Protein AF-A0A965G534-F1 (afdb_monomer_lite)

Structure (mmCIF, N/CA/C/O backbone):
data_AF-A0A965G534-F1
#
_entry.id   AF-A0A965G534-F1
#
loop_
_atom_site.group_PDB
_atom_site.id
_atom_site.type_symbol
_atom_site.label_atom_id
_atom_site.label_alt_id
_atom_site.label_comp_id
_atom_site.label_asym_id
_atom_site.label_entity_id
_atom_site.label_seq_id
_atom_site.pdbx_PDB_ins_code
_atom_site.Cartn_x
_atom_site.Cartn_y
_atom_site.Cartn_z
_atom_site.occupancy
_atom_site.B_iso_or_equiv
_atom_site.auth_seq_id
_atom_site.auth_comp_id
_atom_site.auth_asym_id
_atom_site.auth_atom_id
_atom_site.pdbx_PDB_model_num
ATOM 1 N N . LYS A 1 1 ? 4.770 2.194 -17.217 1.00 50.09 1 LYS A N 1
ATOM 2 C CA . LYS A 1 1 ? 3.725 2.930 -16.446 1.00 50.09 1 LYS A CA 1
ATOM 3 C C . LYS A 1 1 ? 2.517 2.076 -16.005 1.00 50.09 1 LYS A C 1
ATOM 5 O O . LYS A 1 1 ? 1.997 2.361 -14.938 1.00 50.09 1 LYS A O 1
ATOM 10 N N . ASN A 1 2 ? 2.090 1.021 -16.719 1.00 65.69 2 ASN A N 1
ATOM 11 C CA . ASN A 1 2 ? 0.883 0.248 -16.339 1.00 65.69 2 ASN A CA 1
ATOM 12 C C . ASN A 1 2 ? 1.072 -0.785 -15.209 1.00 65.69 2 ASN A C 1
ATOM 14 O O . ASN A 1 2 ? 0.167 -0.960 -14.398 1.00 65.69 2 ASN A O 1
ATOM 18 N N . LYS A 1 3 ? 2.241 -1.429 -15.108 1.00 73.81 3 LYS A N 1
ATOM 19 C CA . LYS A 1 3 ? 2.500 -2.485 -14.109 1.00 73.81 3 LYS A CA 1
ATOM 20 C C . LYS A 1 3 ? 2.466 -1.972 -12.664 1.00 73.81 3 LYS A C 1
ATOM 22 O O . LYS A 1 3 ? 1.782 -2.538 -11.820 1.00 73.81 3 LYS A O 1
ATOM 27 N N . LEU A 1 4 ? 3.109 -0.831 -12.400 1.00 72.12 4 LEU A N 1
ATOM 28 C CA . LEU A 1 4 ? 3.120 -0.217 -11.067 1.00 72.12 4 LEU A CA 1
ATOM 29 C C . LEU A 1 4 ? 1.697 0.148 -10.611 1.00 72.12 4 LEU A C 1
ATOM 31 O O . LEU A 1 4 ? 1.303 -0.130 -9.486 1.00 72.12 4 LEU A O 1
ATOM 35 N N . ASN A 1 5 ? 0.880 0.699 -11.510 1.00 76.31 5 ASN A N 1
ATOM 36 C CA . ASN A 1 5 ? -0.516 1.011 -11.205 1.00 76.31 5 ASN A CA 1
ATOM 37 C C . ASN A 1 5 ? -1.340 -0.247 -10.903 1.00 76.31 5 ASN A C 1
ATOM 39 O O . ASN A 1 5 ? -2.205 -0.201 -10.030 1.00 76.31 5 ASN A O 1
ATOM 43 N N . ALA A 1 6 ? -1.068 -1.364 -11.586 1.00 80.19 6 ALA A N 1
ATOM 44 C CA . ALA A 1 6 ? -1.715 -2.643 -11.310 1.00 80.19 6 ALA A CA 1
ATOM 45 C C . ALA A 1 6 ? -1.345 -3.180 -9.917 1.00 80.19 6 ALA A C 1
ATOM 47 O O . ALA A 1 6 ? -2.249 -3.519 -9.153 1.00 80.19 6 ALA A O 1
ATOM 48 N N . ALA A 1 7 ? -0.058 -3.152 -9.546 1.00 81.81 7 ALA A N 1
ATOM 49 C CA . ALA A 1 7 ? 0.404 -3.545 -8.211 1.00 81.81 7 ALA A CA 1
ATOM 50 C C . ALA A 1 7 ? -0.269 -2.710 -7.108 1.00 81.81 7 ALA A C 1
ATOM 52 O O . ALA A 1 7 ? -0.884 -3.249 -6.190 1.00 81.81 7 ALA A O 1
ATOM 53 N N . PHE A 1 8 ? -0.263 -1.379 -7.250 1.00 80.25 8 PHE A N 1
ATOM 54 C CA . PHE A 1 8 ? -0.912 -0.473 -6.294 1.00 80.25 8 PHE A CA 1
ATOM 55 C C . PHE A 1 8 ? -2.427 -0.687 -6.220 1.00 80.25 8 PHE A C 1
ATOM 57 O O . PHE A 1 8 ? -3.027 -0.550 -5.155 1.00 80.25 8 PHE A O 1
ATOM 64 N N . LYS A 1 9 ? -3.070 -1.031 -7.341 1.00 82.44 9 LYS A N 1
ATOM 65 C CA . LYS A 1 9 ? -4.500 -1.352 -7.367 1.00 82.44 9 LYS A CA 1
ATOM 66 C C . LYS A 1 9 ? -4.802 -2.666 -6.640 1.00 82.44 9 LYS A C 1
ATOM 68 O O . LYS A 1 9 ? -5.834 -2.725 -5.977 1.00 82.44 9 LYS A O 1
ATOM 73 N N . SER A 1 10 ? -3.932 -3.676 -6.735 1.00 83.31 10 SER A N 1
ATOM 74 C CA . SER A 1 10 ? -4.070 -4.925 -5.965 1.00 83.31 10 SER A CA 1
ATOM 75 C C . SER A 1 10 ? -3.947 -4.660 -4.469 1.00 83.31 10 SER A C 1
ATOM 77 O O . SER A 1 10 ? -4.855 -4.980 -3.710 1.00 83.31 10 SER A O 1
ATOM 79 N N . LEU A 1 11 ? -2.906 -3.929 -4.064 1.00 83.00 11 LEU A N 1
ATOM 80 C CA . LEU A 1 11 ? -2.659 -3.591 -2.661 1.00 83.00 11 LEU A CA 1
ATOM 81 C C . LEU A 1 11 ? -3.834 -2.822 -2.035 1.00 83.00 11 LEU A C 1
ATOM 83 O O . LEU A 1 11 ? -4.279 -3.151 -0.936 1.00 83.00 11 LEU A O 1
ATOM 87 N N . ARG A 1 12 ? -4.426 -1.867 -2.767 1.00 82.75 12 ARG A N 1
ATOM 88 C CA . ARG A 1 12 ? -5.648 -1.168 -2.319 1.00 82.75 12 ARG A CA 1
ATOM 89 C C . ARG A 1 12 ? -6.842 -2.100 -2.123 1.00 82.75 12 ARG A C 1
ATOM 91 O O . ARG A 1 12 ? -7.634 -1.867 -1.217 1.00 82.75 12 ARG A O 1
ATOM 98 N N . LYS A 1 13 ? -6.993 -3.134 -2.958 1.00 82.19 13 LYS A N 1
ATOM 99 C CA . LYS A 1 13 ? -8.065 -4.131 -2.803 1.00 82.19 13 LYS A CA 1
ATOM 100 C C . LYS A 1 13 ? -7.839 -5.042 -1.599 1.00 82.19 13 LYS A C 1
ATOM 102 O O . LYS A 1 13 ? -8.806 -5.469 -0.981 1.00 82.19 13 LYS A O 1
ATOM 107 N N . GLU A 1 14 ? -6.586 -5.318 -1.261 1.00 80.50 14 GLU A N 1
ATOM 108 C CA . GLU A 1 14 ? -6.216 -6.187 -0.139 1.00 80.50 14 GLU A CA 1
ATOM 109 C C . GLU A 1 14 ? -6.316 -5.507 1.236 1.00 80.50 14 GLU A C 1
ATOM 111 O O . GLU A 1 14 ? -6.272 -6.199 2.260 1.00 80.50 14 GLU A O 1
ATOM 116 N N . GLY A 1 15 ? -6.494 -4.179 1.263 1.00 80.62 15 GLY A N 1
ATOM 117 C CA . GLY A 1 15 ? -6.624 -3.372 2.482 1.00 80.62 15 GLY A CA 1
ATOM 118 C C . GLY A 1 15 ? -5.390 -2.530 2.823 1.00 80.62 15 GLY A C 1
ATOM 119 O O . GLY A 1 15 ? -5.302 -1.999 3.929 1.00 80.62 15 GLY A O 1
ATOM 120 N N . PHE A 1 16 ? -4.435 -2.393 1.900 1.00 83.62 16 PHE A N 1
ATOM 121 C CA . PHE A 1 16 ? -3.282 -1.507 2.066 1.00 83.62 16 PHE A CA 1
ATOM 122 C C . PHE A 1 16 ? -3.571 -0.110 1.523 1.00 83.62 16 PHE A C 1
ATOM 124 O O . PHE A 1 16 ? -4.189 0.066 0.468 1.00 83.62 16 PHE A O 1
ATOM 131 N N . ILE A 1 17 ? -3.052 0.911 2.198 1.00 81.94 17 ILE A N 1
ATOM 132 C CA . ILE A 1 17 ? -3.117 2.277 1.689 1.00 81.94 17 ILE A CA 1
ATOM 133 C C . ILE A 1 17 ? -1.923 2.502 0.771 1.00 81.94 17 ILE A C 1
ATOM 135 O O . ILE A 1 17 ? -0.811 2.792 1.205 1.00 81.94 17 ILE A O 1
ATOM 139 N N . ALA A 1 18 ? -2.179 2.352 -0.527 1.00 80.12 18 ALA A N 1
ATOM 140 C CA . ALA A 1 18 ? -1.181 2.549 -1.564 1.00 80.12 18 ALA A CA 1
ATOM 141 C C . ALA A 1 18 ? -1.303 3.962 -2.157 1.00 80.12 18 ALA A C 1
ATOM 143 O O . ALA A 1 18 ? -2.284 4.255 -2.853 1.00 80.12 18 ALA A O 1
ATOM 144 N N . ARG A 1 19 ? -0.330 4.851 -1.931 1.00 75.62 19 ARG A N 1
ATOM 145 C CA . ARG A 1 19 ? -0.308 6.198 -2.534 1.00 75.62 19 ARG A CA 1
ATOM 146 C C . ARG A 1 19 ? 0.889 6.396 -3.450 1.00 75.62 19 ARG A C 1
ATOM 148 O O . ARG A 1 19 ? 2.008 6.010 -3.149 1.00 75.62 19 ARG A O 1
ATOM 155 N N . GLN A 1 20 ? 0.619 6.981 -4.610 1.00 62.66 20 GLN A N 1
ATOM 156 C CA . GLN A 1 20 ? 1.594 7.170 -5.676 1.00 62.66 20 GLN A CA 1
ATOM 157 C C . GLN A 1 20 ? 1.903 8.665 -5.779 1.00 62.66 20 GLN A C 1
ATOM 159 O O . GLN A 1 20 ? 0.973 9.449 -5.946 1.00 62.66 20 GLN A O 1
ATOM 164 N N . SER A 1 21 ? 3.186 9.041 -5.723 1.00 58.19 21 SER A N 1
ATOM 165 C CA . SER A 1 21 ? 3.677 10.410 -5.946 1.00 58.19 21 SER A CA 1
ATOM 166 C C . SER A 1 21 ? 3.251 11.448 -4.893 1.00 58.19 21 SER A C 1
ATOM 168 O O . SER A 1 21 ? 2.390 12.291 -5.151 1.00 58.19 21 SER A O 1
ATOM 170 N N . PHE A 1 22 ? 3.957 11.489 -3.763 1.00 60.97 22 PHE A N 1
ATOM 171 C CA . PHE A 1 22 ? 3.983 12.695 -2.926 1.00 60.97 22 PHE A CA 1
ATOM 172 C C . PHE A 1 22 ? 4.937 13.747 -3.510 1.00 60.97 22 PHE A C 1
ATOM 174 O O . PHE A 1 22 ? 6.008 13.417 -4.028 1.00 60.97 22 PHE A O 1
ATOM 181 N N . SER A 1 23 ? 4.512 15.010 -3.469 1.00 47.75 23 SER A N 1
ATOM 182 C CA . SER A 1 23 ? 5.167 16.160 -4.108 1.00 47.75 23 SER A CA 1
ATOM 183 C C . SER A 1 23 ? 6.300 16.786 -3.295 1.00 47.75 23 SER A C 1
ATOM 185 O O . SER A 1 23 ? 7.082 17.522 -3.886 1.00 47.75 23 SER A O 1
ATOM 187 N N . CYS A 1 24 ? 6.390 16.518 -1.988 1.00 52.41 24 CYS A N 1
ATOM 188 C CA . CYS A 1 24 ? 7.271 17.261 -1.082 1.00 52.41 24 CYS A CA 1
ATOM 189 C C . CYS A 1 24 ? 8.451 16.432 -0.545 1.00 52.41 24 CYS A C 1
ATOM 191 O O . CYS A 1 24 ? 9.586 16.701 -0.917 1.00 52.41 24 CYS A O 1
ATOM 193 N N . CYS A 1 25 ? 8.210 15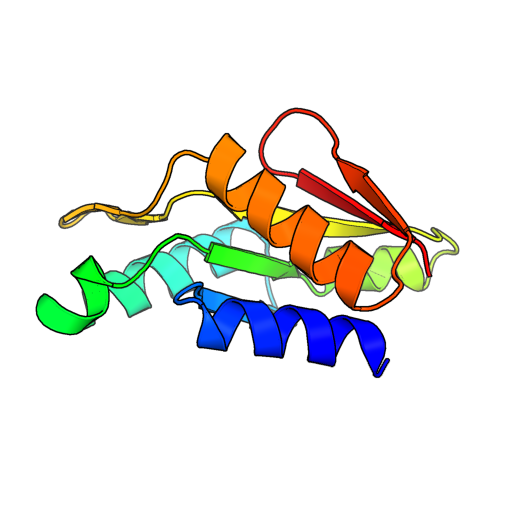.433 0.311 1.00 59.31 25 CYS A N 1
ATOM 194 C CA . CYS A 1 25 ? 9.269 14.659 0.966 1.00 59.31 25 CYS A CA 1
ATOM 195 C C . CYS A 1 25 ? 8.721 13.338 1.551 1.00 59.31 25 CYS A C 1
ATOM 197 O O . CYS A 1 25 ? 7.516 13.238 1.798 1.00 59.31 25 CYS A O 1
ATOM 199 N N . GLY A 1 26 ? 9.566 12.323 1.789 1.00 55.50 26 GLY A N 1
ATOM 200 C CA . GLY A 1 26 ? 9.136 11.025 2.354 1.00 55.50 26 GLY A CA 1
ATOM 201 C C . GLY A 1 26 ? 8.520 11.133 3.756 1.00 55.50 26 GLY A C 1
ATOM 202 O O . GLY A 1 26 ? 7.536 10.463 4.059 1.00 55.50 26 GLY A O 1
ATOM 203 N N . SER A 1 27 ? 9.031 12.052 4.574 1.00 61.81 27 SER A N 1
ATOM 204 C CA . SER A 1 27 ? 8.524 12.343 5.922 1.00 61.81 27 SER A CA 1
ATOM 205 C C . SER A 1 27 ? 7.141 13.007 5.887 1.00 61.81 27 SER A C 1
ATOM 207 O O . SER A 1 27 ? 6.251 12.657 6.657 1.00 61.81 27 SER A O 1
ATOM 209 N N . CYS A 1 28 ? 6.942 13.921 4.935 1.00 67.19 28 CYS A N 1
ATOM 210 C CA . CYS A 1 28 ? 5.693 14.639 4.692 1.00 67.19 28 CYS A CA 1
ATOM 211 C C . CYS A 1 28 ? 4.587 13.663 4.258 1.00 67.19 28 CYS A C 1
ATOM 213 O O . CYS A 1 28 ? 3.460 13.719 4.741 1.00 67.19 28 CYS A O 1
ATOM 215 N N . ALA A 1 29 ? 4.947 12.723 3.377 1.00 68.50 29 ALA A N 1
ATOM 216 C CA . ALA A 1 29 ? 4.070 11.656 2.914 1.00 68.50 29 ALA A CA 1
ATOM 217 C C . ALA A 1 29 ? 3.596 10.750 4.058 1.00 68.50 29 ALA A C 1
ATOM 219 O O . ALA A 1 29 ? 2.408 10.439 4.146 1.00 68.50 29 ALA A O 1
ATOM 220 N N . GLY A 1 30 ? 4.520 10.354 4.940 1.00 68.31 30 GLY A N 1
ATOM 221 C CA . GLY A 1 30 ? 4.205 9.561 6.126 1.00 68.31 30 GLY A CA 1
ATOM 222 C C . GLY A 1 30 ? 3.231 10.282 7.057 1.00 68.31 30 GLY A C 1
ATOM 223 O O . GLY A 1 30 ? 2.231 9.693 7.458 1.00 68.31 30 GLY A O 1
ATOM 224 N N . TYR A 1 31 ? 3.467 11.571 7.323 1.00 71.12 31 TYR A N 1
ATOM 225 C CA . TYR A 1 31 ? 2.593 12.378 8.177 1.00 71.12 31 TYR A CA 1
ATOM 226 C C . TYR A 1 31 ? 1.185 12.545 7.589 1.00 71.12 31 TYR A C 1
ATOM 228 O O . TYR A 1 31 ? 0.203 12.307 8.283 1.00 71.12 31 TYR A O 1
ATOM 236 N N . GLU A 1 32 ? 1.057 12.872 6.298 1.00 74.75 32 GLU A N 1
ATOM 237 C CA . GLU A 1 32 ? -0.258 12.975 5.648 1.00 74.75 32 GLU A CA 1
ATOM 238 C C . GLU A 1 32 ? -1.034 11.652 5.687 1.00 74.75 32 GLU A C 1
ATOM 240 O O . GLU A 1 32 ? -2.248 11.650 5.892 1.00 74.75 32 GLU A O 1
ATOM 245 N N . LEU A 1 33 ? -0.349 10.519 5.500 1.00 76.81 33 LEU A N 1
ATOM 246 C CA . LEU A 1 33 ? -0.964 9.194 5.606 1.00 76.81 33 LEU A CA 1
ATOM 247 C C . LEU A 1 33 ? -1.401 8.889 7.043 1.00 76.81 33 LEU A C 1
ATOM 249 O O . LEU A 1 33 ? -2.510 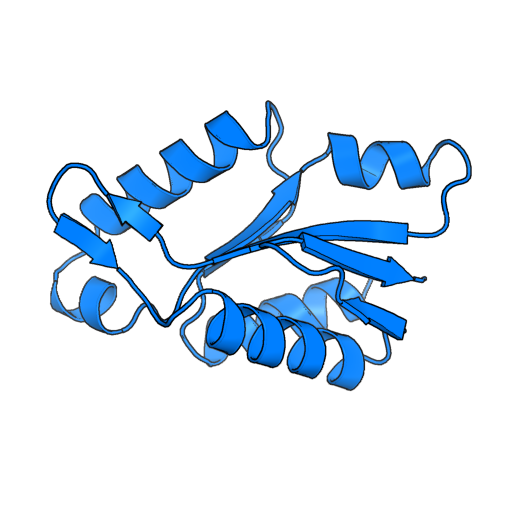8.392 7.238 1.00 76.81 33 LEU A O 1
ATOM 253 N N . ALA A 1 34 ? -0.567 9.211 8.034 1.00 74.50 34 ALA A N 1
ATOM 254 C CA . ALA A 1 34 ? -0.870 9.030 9.454 1.00 74.50 34 ALA A CA 1
ATOM 255 C C . ALA A 1 34 ? -2.071 9.867 9.891 1.00 74.50 34 ALA A C 1
ATOM 257 O O . ALA A 1 34 ? -2.991 9.337 10.518 1.00 74.50 34 ALA A O 1
ATOM 258 N N . THR A 1 35 ? -2.123 11.136 9.490 1.00 77.06 35 THR A N 1
ATOM 259 C CA . THR A 1 35 ? -3.267 12.010 9.760 1.00 77.06 35 THR A CA 1
ATOM 260 C C . THR A 1 35 ? -4.518 11.497 9.057 1.00 77.06 35 THR A C 1
ATOM 262 O O . THR A 1 35 ? -5.535 11.291 9.713 1.00 77.06 35 THR A O 1
ATOM 265 N N . ALA A 1 36 ? -4.437 11.158 7.765 1.00 76.69 36 ALA A N 1
ATOM 266 C CA . ALA A 1 36 ? -5.589 10.652 7.020 1.00 76.69 36 ALA A CA 1
ATOM 267 C C . ALA A 1 36 ? -6.173 9.366 7.627 1.00 76.69 36 ALA A C 1
ATOM 269 O O . ALA A 1 36 ? -7.387 9.189 7.626 1.00 76.69 36 ALA A O 1
ATOM 270 N N . VAL A 1 37 ? -5.337 8.462 8.149 1.00 77.25 37 VAL A N 1
ATOM 271 C CA . VAL A 1 37 ? -5.790 7.234 8.831 1.00 77.25 37 VAL A CA 1
ATOM 272 C C . VAL A 1 37 ? -6.310 7.505 10.240 1.00 77.25 37 VAL A C 1
ATOM 274 O O . VAL A 1 37 ? -7.264 6.853 10.678 1.00 77.25 37 VAL A O 1
ATOM 277 N N . SER A 1 38 ? -5.744 8.490 10.932 1.00 76.12 38 SER A N 1
ATOM 278 C CA . SER A 1 38 ? -6.258 8.946 12.227 1.00 76.12 38 SER A CA 1
ATOM 279 C C . SER A 1 38 ? -7.657 9.548 12.085 1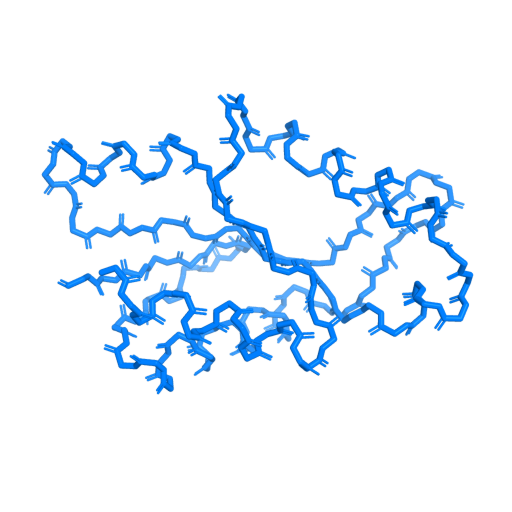.00 76.12 38 SER A C 1
ATOM 281 O O . SER A 1 38 ? -8.522 9.280 12.910 1.00 76.12 38 SER A O 1
ATOM 283 N N . GLU A 1 39 ? -7.934 10.259 10.994 1.00 79.81 39 GLU A N 1
ATOM 284 C CA . GLU A 1 39 ? -9.257 10.824 10.700 1.00 79.81 39 GLU A CA 1
ATOM 285 C C . GLU A 1 39 ? -10.264 9.792 10.154 1.00 79.81 39 GLU A C 1
ATOM 287 O O . GLU A 1 39 ? -11.459 10.077 10.044 1.00 79.81 39 GLU A O 1
ATOM 292 N N . MET A 1 40 ? -9.826 8.570 9.814 1.00 79.81 40 MET A N 1
ATOM 293 C CA . MET A 1 40 ? -10.747 7.523 9.370 1.00 79.81 40 MET A CA 1
ATOM 294 C C . MET A 1 40 ? -11.589 6.969 10.528 1.00 79.81 40 MET A C 1
ATOM 296 O O . MET A 1 40 ? -11.073 6.784 11.632 1.00 79.81 40 MET A O 1
ATOM 300 N N . PRO A 1 41 ? -12.853 6.582 10.260 1.00 82.19 41 PRO A N 1
ATOM 301 C CA . PRO A 1 41 ? -13.658 5.818 11.205 1.00 82.19 41 PRO A CA 1
ATOM 302 C C . PRO A 1 41 ? -12.930 4.549 11.654 1.00 82.19 41 PRO A C 1
ATOM 304 O O . PRO A 1 41 ? -12.317 3.866 10.827 1.00 82.19 41 PRO A O 1
ATOM 307 N N . GLU A 1 42 ? -13.071 4.179 12.926 1.00 78.44 42 GLU A N 1
ATOM 308 C CA . GLU A 1 42 ? -12.409 3.014 13.531 1.00 78.44 42 GLU A CA 1
ATOM 309 C C . GLU A 1 42 ? -12.604 1.727 12.711 1.00 78.44 42 GLU A C 1
ATOM 311 O O . GLU A 1 42 ? -11.643 1.028 12.402 1.00 78.44 42 GLU A O 1
ATOM 316 N N . ALA A 1 43 ? -13.825 1.476 12.225 1.00 79.56 43 ALA A N 1
ATOM 317 C CA . ALA A 1 43 ? -14.139 0.316 11.387 1.00 79.56 43 ALA A CA 1
ATOM 318 C C . ALA A 1 43 ? -13.351 0.261 10.061 1.00 79.56 43 ALA A C 1
ATOM 320 O O . ALA A 1 43 ? -13.151 -0.820 9.506 1.00 79.56 43 ALA A O 1
ATOM 321 N N . LYS A 1 44 ? -12.923 1.412 9.522 1.00 76.00 44 LYS A N 1
ATOM 322 C CA . LYS A 1 44 ? -12.043 1.486 8.344 1.00 76.00 44 LYS A CA 1
ATOM 323 C C . LYS A 1 44 ? -10.577 1.394 8.747 1.00 76.00 44 LYS A C 1
ATOM 325 O O . LYS A 1 44 ? -9.825 0.695 8.078 1.00 76.00 44 LYS A O 1
ATOM 330 N N . ARG A 1 45 ? -10.197 2.041 9.849 1.00 78.69 45 ARG A N 1
ATOM 331 C CA . ARG A 1 45 ? -8.839 2.024 10.400 1.00 78.69 45 ARG A CA 1
ATOM 332 C C . ARG A 1 45 ? -8.386 0.615 10.784 1.00 78.69 45 ARG A C 1
ATOM 334 O O . ARG A 1 45 ? -7.312 0.201 10.374 1.00 78.69 45 ARG A O 1
ATOM 341 N N . ALA A 1 46 ? -9.244 -0.160 11.447 1.00 75.31 46 ALA A N 1
ATOM 342 C CA . ALA A 1 46 ? -8.978 -1.553 11.816 1.00 75.31 46 ALA A CA 1
ATOM 343 C C . ALA A 1 46 ? -8.803 -2.491 10.604 1.00 75.31 46 ALA A C 1
ATOM 345 O O . ALA A 1 46 ? -8.293 -3.599 10.737 1.00 75.31 46 ALA A O 1
ATOM 346 N N . ARG A 1 47 ? -9.229 -2.064 9.407 1.00 79.19 47 ARG A N 1
ATOM 347 C CA . ARG A 1 47 ? -9.035 -2.810 8.154 1.00 79.19 47 ARG A CA 1
ATOM 348 C C . ARG A 1 47 ? -7.741 -2.433 7.432 1.00 79.19 47 ARG A C 1
ATOM 350 O O . ARG A 1 47 ? -7.408 -3.089 6.445 1.00 79.19 47 ARG A O 1
ATOM 357 N N . VAL A 1 48 ? -7.036 -1.390 7.879 1.00 81.62 48 VAL A N 1
ATOM 358 C CA . VAL A 1 48 ? -5.766 -0.962 7.286 1.00 81.62 48 VAL A CA 1
ATOM 359 C C . VAL A 1 48 ? -4.686 -1.958 7.679 1.00 81.62 48 VAL A C 1
ATOM 361 O O . VAL A 1 48 ? -4.336 -2.085 8.846 1.00 81.62 48 VAL A O 1
ATOM 364 N N . LYS A 1 49 ? -4.140 -2.659 6.686 1.00 81.12 49 LYS A N 1
ATOM 365 C CA . LYS A 1 49 ? -3.063 -3.639 6.895 1.00 81.12 49 LYS A CA 1
ATOM 366 C C . LYS A 1 49 ? -1.666 -3.028 6.855 1.00 81.12 49 LYS A C 1
ATOM 368 O O . LYS A 1 49 ? -0.710 -3.678 7.253 1.00 81.12 49 LYS A O 1
ATOM 373 N N . GLY A 1 50 ? -1.539 -1.801 6.363 1.00 83.56 50 GLY A N 1
ATOM 374 C CA . GLY A 1 50 ? -0.273 -1.085 6.252 1.00 83.56 50 GLY A CA 1
ATOM 375 C C . GLY A 1 50 ? -0.308 -0.043 5.143 1.00 83.56 50 GLY A C 1
ATOM 376 O O . GLY A 1 50 ? -1.307 0.095 4.421 1.00 83.56 50 GLY A O 1
ATOM 377 N N . VAL A 1 51 ? 0.801 0.673 4.993 1.00 81.38 51 VAL A N 1
ATOM 378 C CA . VAL A 1 51 ? 0.989 1.668 3.934 1.00 81.38 51 VAL A CA 1
ATOM 379 C C . VAL A 1 51 ? 2.057 1.252 2.951 1.00 81.38 51 VAL A C 1
ATOM 381 O O . VAL A 1 51 ? 3.041 0.607 3.303 1.00 81.38 51 VAL A O 1
ATOM 384 N N . VAL A 1 52 ? 1.871 1.693 1.710 1.00 82.31 52 VAL A N 1
ATOM 385 C CA . VAL A 1 52 ? 2.930 1.718 0.709 1.00 82.31 52 VAL A CA 1
ATOM 386 C C . VAL A 1 52 ? 2.882 3.040 -0.045 1.00 82.31 52 VAL A C 1
ATOM 388 O O . VAL A 1 52 ? 1.827 3.479 -0.518 1.00 82.31 52 VAL A O 1
ATOM 391 N N . PHE A 1 53 ? 4.027 3.694 -0.178 1.00 78.81 53 PHE A N 1
ATOM 392 C CA . PHE A 1 53 ? 4.137 4.910 -0.967 1.00 78.81 53 PHE A CA 1
ATOM 393 C C . PHE A 1 53 ? 5.517 5.068 -1.596 1.00 78.81 53 PHE A C 1
ATOM 395 O O . PHE A 1 53 ? 6.496 4.472 -1.162 1.00 78.81 53 PHE A O 1
ATOM 402 N N . TYR A 1 54 ? 5.588 5.877 -2.649 1.00 73.00 54 TYR A N 1
ATOM 403 C CA . TYR A 1 54 ? 6.852 6.346 -3.217 1.00 73.00 54 TYR A CA 1
ATOM 404 C C . TYR A 1 54 ? 6.756 7.842 -3.505 1.00 73.00 54 TYR A C 1
ATOM 406 O O . TYR A 1 54 ? 5.673 8.370 -3.808 1.00 73.00 54 TYR A O 1
ATOM 414 N N . THR A 1 55 ? 7.884 8.538 -3.403 1.00 65.88 55 THR A N 1
ATOM 415 C CA . THR A 1 55 ? 7.943 9.987 -3.605 1.00 65.88 55 THR A CA 1
ATOM 416 C C . THR A 1 55 ? 8.349 10.341 -5.031 1.00 65.88 55 THR A C 1
ATOM 418 O O . THR A 1 55 ? 8.850 9.515 -5.798 1.00 65.88 55 THR A O 1
ATOM 421 N N . LYS A 1 56 ? 8.134 11.603 -5.418 1.00 59.72 56 LYS A N 1
ATOM 422 C CA . LYS A 1 56 ? 8.683 12.113 -6.678 1.00 59.72 56 LYS A CA 1
ATOM 423 C C . LYS A 1 56 ? 10.212 12.154 -6.697 1.00 59.72 56 LYS A C 1
ATOM 425 O O . LYS A 1 56 ? 10.743 12.088 -7.796 1.00 59.72 56 LYS A O 1
ATOM 430 N N . GLN A 1 57 ? 10.895 12.241 -5.551 1.00 54.72 57 GLN A N 1
ATOM 431 C CA . GLN A 1 57 ? 12.360 12.141 -5.495 1.00 54.72 57 GLN A CA 1
ATOM 432 C C . GLN A 1 57 ? 12.820 10.737 -5.896 1.00 54.72 57 GLN A C 1
ATOM 434 O O . GLN A 1 57 ? 13.648 10.616 -6.791 1.00 54.72 57 GLN A O 1
ATOM 439 N N . ASP A 1 58 ? 12.172 9.693 -5.373 1.00 58.19 58 ASP A N 1
ATOM 440 C CA . ASP A 1 58 ? 12.457 8.304 -5.772 1.00 58.19 58 ASP A CA 1
ATOM 441 C C . ASP A 1 58 ? 12.168 8.069 -7.268 1.00 58.19 58 ASP A C 1
ATOM 443 O O . ASP A 1 58 ? 12.855 7.317 -7.953 1.00 58.19 58 ASP A O 1
ATOM 447 N N . ALA A 1 59 ? 11.147 8.742 -7.810 1.00 56.47 59 ALA A N 1
ATOM 448 C CA . ALA A 1 59 ? 10.838 8.710 -9.240 1.00 56.47 59 ALA A CA 1
ATOM 449 C C . ALA A 1 59 ? 11.732 9.639 -10.094 1.00 56.47 59 ALA A C 1
ATOM 451 O O . ALA A 1 59 ? 11.725 9.521 -11.322 1.00 56.47 59 ALA A O 1
ATOM 452 N N . ALA A 1 60 ? 12.456 10.579 -9.480 1.00 51.03 60 ALA A N 1
ATOM 453 C CA . ALA A 1 60 ? 13.396 11.479 -10.144 1.00 51.03 60 ALA A CA 1
ATOM 454 C C . ALA A 1 60 ? 14.777 10.830 -10.300 1.00 51.03 60 ALA A C 1
ATOM 456 O O . ALA A 1 60 ? 15.402 11.053 -11.334 1.00 51.03 60 ALA A O 1
ATOM 457 N N . ASP A 1 61 ? 15.186 9.946 -9.385 1.00 51.19 61 ASP A N 1
ATOM 458 C CA . ASP A 1 61 ? 16.354 9.066 -9.579 1.00 51.19 61 ASP A CA 1
ATOM 459 C C . ASP A 1 61 ? 16.220 8.230 -10.865 1.00 51.19 61 ASP A C 1
ATOM 461 O O . ASP A 1 61 ? 17.171 8.074 -11.633 1.00 51.19 61 ASP A O 1
ATOM 465 N N . LEU A 1 62 ? 14.991 7.819 -11.193 1.00 53.19 62 LEU A N 1
ATOM 466 C CA . LEU A 1 62 ? 14.633 7.162 -12.456 1.00 53.19 62 LEU A CA 1
ATOM 467 C C . LEU A 1 62 ? 14.931 8.010 -13.706 1.00 53.19 62 LEU A C 1
ATOM 469 O O . LEU A 1 62 ? 15.134 7.467 -14.790 1.00 53.19 62 LEU A O 1
ATOM 473 N N . ARG A 1 63 ? 14.951 9.344 -13.579 1.00 49.50 63 ARG A N 1
ATOM 474 C CA . ARG A 1 63 ? 15.315 10.270 -14.668 1.00 49.50 63 ARG A CA 1
ATOM 475 C C . ARG A 1 63 ? 16.821 10.503 -14.770 1.00 49.50 63 ARG A C 1
ATOM 477 O O . ARG A 1 63 ? 17.270 10.921 -15.831 1.00 49.50 63 ARG A O 1
ATOM 484 N N . TRP A 1 64 ? 17.577 10.223 -13.709 1.00 51.16 64 TRP A N 1
ATOM 485 C CA . TRP A 1 64 ? 19.037 10.356 -13.662 1.00 51.16 64 TRP A CA 1
ATOM 486 C C . TRP A 1 64 ? 19.782 9.073 -14.069 1.00 51.16 64 TRP A C 1
ATOM 488 O O . TRP A 1 64 ? 21.003 9.016 -13.980 1.00 51.16 64 TRP A O 1
ATOM 498 N N . GLY A 1 65 ? 19.066 8.059 -14.569 1.00 47.62 65 GLY A N 1
ATOM 499 C CA . GLY A 1 65 ? 19.657 6.822 -15.092 1.00 47.62 65 GLY A CA 1
ATOM 500 C C . GLY A 1 65 ? 19.679 5.655 -14.104 1.00 47.62 65 GLY A C 1
ATOM 501 O O . GLY A 1 65 ? 20.217 4.601 -14.434 1.00 47.62 65 GLY A O 1
ATOM 502 N N . HIS A 1 66 ? 19.067 5.794 -12.923 1.00 51.41 66 HIS A N 1
ATOM 503 C CA . HIS A 1 66 ? 18.886 4.673 -12.005 1.00 51.41 66 HIS A CA 1
ATOM 504 C C . HIS A 1 66 ? 17.682 3.824 -12.435 1.00 51.41 66 HIS A C 1
ATOM 506 O O . HIS A 1 66 ? 16.557 4.308 -12.534 1.00 51.41 66 HIS A O 1
ATOM 512 N N . THR A 1 67 ? 17.897 2.529 -12.665 1.00 57.31 67 THR A N 1
ATOM 513 C CA . THR A 1 67 ? 16.853 1.584 -13.109 1.00 57.31 67 THR A CA 1
ATOM 514 C C . THR A 1 67 ? 15.927 1.119 -11.979 1.00 57.31 67 THR A C 1
ATOM 516 O O . THR A 1 67 ? 15.104 0.236 -12.200 1.00 57.31 67 THR A O 1
ATOM 519 N N . SER A 1 68 ? 16.060 1.670 -10.768 1.00 61.72 68 SER A N 1
ATOM 520 C CA . SER A 1 68 ? 15.372 1.219 -9.554 1.00 61.72 68 SER A CA 1
ATOM 521 C C . SER A 1 68 ? 14.490 2.311 -8.947 1.00 61.72 68 SER A C 1
ATOM 523 O O . SER A 1 68 ? 14.961 3.414 -8.686 1.00 61.72 68 SER A O 1
ATOM 525 N N . LEU A 1 69 ? 13.231 1.986 -8.659 1.00 68.31 69 LEU A N 1
ATOM 526 C CA . LEU A 1 69 ? 12.307 2.818 -7.887 1.00 68.31 69 LEU A CA 1
ATOM 527 C C . LEU A 1 69 ? 12.274 2.347 -6.435 1.00 68.31 69 LEU A C 1
ATOM 529 O O . LEU A 1 69 ? 11.963 1.182 -6.194 1.00 68.31 69 LEU A O 1
ATOM 533 N N . PHE A 1 70 ? 12.503 3.247 -5.482 1.00 70.06 70 PHE A N 1
ATOM 534 C CA . PHE A 1 70 ? 12.330 2.940 -4.064 1.00 70.06 70 PHE A CA 1
ATOM 535 C C . PHE A 1 70 ? 10.865 3.103 -3.641 1.00 70.06 70 PHE A C 1
ATOM 537 O O . PHE A 1 70 ? 10.234 4.130 -3.891 1.00 70.06 70 PHE A O 1
ATOM 544 N N . LEU A 1 71 ? 10.320 2.076 -2.992 1.00 73.94 71 LEU A N 1
ATOM 545 C CA . LEU A 1 71 ? 9.027 2.094 -2.321 1.00 73.94 71 LEU A CA 1
ATOM 546 C C . LEU A 1 71 ? 9.253 2.020 -0.813 1.00 73.94 71 LEU A C 1
ATOM 548 O O . LEU A 1 71 ? 9.927 1.107 -0.332 1.00 73.94 71 LEU A O 1
ATOM 552 N N . ALA A 1 72 ? 8.653 2.955 -0.085 1.00 77.56 72 ALA A N 1
ATOM 553 C CA . ALA A 1 72 ? 8.548 2.911 1.363 1.00 77.56 72 ALA A CA 1
ATOM 554 C C . ALA A 1 72 ? 7.283 2.140 1.756 1.00 77.56 72 ALA A C 1
ATOM 556 O O . ALA A 1 72 ? 6.208 2.355 1.185 1.00 77.56 72 ALA A O 1
ATOM 557 N N . TYR A 1 73 ? 7.408 1.242 2.727 1.00 82.06 73 TYR A N 1
ATOM 558 C CA . TYR A 1 73 ? 6.285 0.488 3.276 1.00 82.06 73 TYR A CA 1
ATOM 559 C C . TYR A 1 73 ? 6.472 0.235 4.769 1.00 82.06 73 TYR A C 1
ATOM 561 O O . TYR A 1 73 ? 7.595 0.215 5.273 1.00 82.06 73 TYR A O 1
ATOM 569 N N . GLY A 1 74 ? 5.362 0.014 5.464 1.00 81.00 74 GLY A N 1
ATOM 570 C CA . GLY A 1 74 ? 5.372 -0.304 6.885 1.00 81.00 74 GLY A CA 1
ATOM 571 C C . GLY A 1 74 ? 4.009 -0.120 7.545 1.00 81.00 74 GLY A C 1
ATOM 572 O O . GLY A 1 74 ? 3.029 0.217 6.862 1.00 81.00 74 GLY A O 1
ATOM 573 N N . PRO A 1 75 ? 3.936 -0.354 8.862 1.00 80.44 75 PRO A N 1
ATOM 574 C CA . PRO A 1 75 ? 2.807 0.074 9.662 1.00 80.44 75 PRO A CA 1
ATOM 575 C C . PRO A 1 75 ? 2.764 1.606 9.746 1.00 80.44 75 PRO A C 1
ATOM 577 O O . PRO A 1 75 ? 3.754 2.300 9.508 1.00 80.44 75 PRO A O 1
ATOM 580 N N . LEU A 1 76 ? 1.587 2.140 10.052 1.00 76.81 76 LEU A N 1
ATOM 581 C CA . LEU A 1 76 ? 1.395 3.561 10.308 1.00 76.81 76 LEU A CA 1
ATOM 582 C C . LEU A 1 76 ? 1.490 3.822 11.796 1.00 76.81 76 LEU A C 1
ATOM 584 O O . LEU A 1 76 ? 0.580 3.451 12.528 1.00 76.81 76 LEU A O 1
ATOM 588 N N . ASP A 1 77 ? 2.532 4.518 12.223 1.00 76.12 77 ASP A N 1
ATOM 589 C CA . ASP A 1 77 ? 2.539 5.088 13.561 1.00 76.12 77 ASP A CA 1
ATOM 590 C C . ASP A 1 77 ? 1.727 6.388 13.564 1.00 76.12 77 ASP A C 1
ATOM 592 O O . ASP A 1 77 ? 2.014 7.338 12.829 1.00 76.12 77 ASP A O 1
ATOM 596 N N . THR A 1 78 ? 0.658 6.404 14.352 1.00 71.31 78 THR A N 1
ATOM 597 C CA . THR A 1 78 ? -0.216 7.562 14.518 1.00 71.31 78 THR A CA 1
ATOM 598 C C . THR A 1 78 ? -0.137 8.051 15.953 1.00 71.31 78 THR A C 1
ATOM 600 O O . THR A 1 78 ? -0.353 7.289 16.890 1.00 71.31 78 THR A O 1
ATOM 603 N N . GLN A 1 79 ? 0.077 9.354 16.151 1.00 66.62 79 GLN A N 1
ATOM 604 C CA . GLN A 1 79 ? 0.164 9.919 17.506 1.00 66.62 79 GLN A CA 1
ATOM 605 C C . GLN A 1 79 ? -1.098 9.673 18.352 1.00 66.62 79 GLN A C 1
ATOM 607 O O . GLN A 1 79 ? -1.016 9.619 19.574 1.00 66.62 79 GLN A O 1
ATOM 612 N N . ALA A 1 80 ? -2.262 9.521 17.711 1.00 70.94 80 ALA A N 1
ATOM 613 C CA . ALA A 1 80 ? -3.544 9.328 18.384 1.00 70.94 80 ALA A CA 1
ATOM 614 C C . ALA A 1 80 ? -3.888 7.857 18.686 1.00 70.94 80 ALA A C 1
ATOM 616 O O . ALA A 1 80 ? -4.667 7.593 19.600 1.00 70.94 80 ALA A O 1
ATOM 617 N N . HIS A 1 81 ? -3.361 6.902 17.913 1.00 68.50 81 HIS A N 1
ATOM 618 C CA . HIS A 1 81 ? -3.805 5.502 17.959 1.00 68.50 81 HIS A CA 1
ATOM 619 C C . HIS A 1 81 ? -2.655 4.480 17.960 1.00 68.50 81 HIS A C 1
ATOM 621 O O . HIS A 1 81 ? -2.920 3.280 17.953 1.00 68.50 81 HIS A O 1
ATOM 627 N N . GLY A 1 82 ? -1.402 4.942 18.021 1.00 75.19 82 GLY A N 1
ATOM 628 C CA . GLY A 1 82 ? -0.202 4.111 18.001 1.00 75.19 82 GLY A CA 1
ATOM 629 C C . GLY A 1 82 ? 0.061 3.4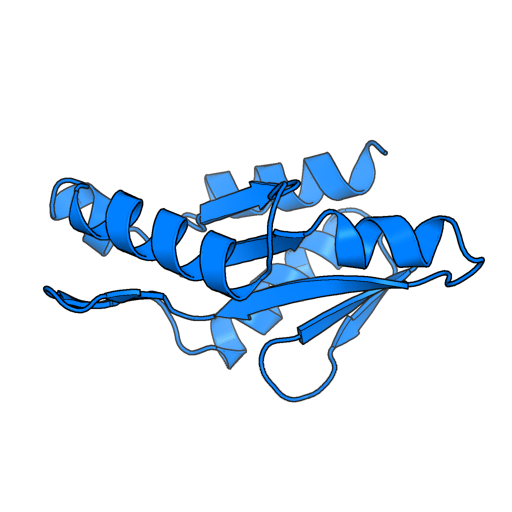85 16.633 1.00 75.19 82 GLY A C 1
ATOM 630 O O . GLY A 1 82 ? -0.384 4.000 15.601 1.00 75.19 82 GLY A O 1
ATOM 631 N N . GLU A 1 83 ? 0.779 2.363 16.643 1.00 75.75 83 GLU A N 1
ATOM 632 C CA . GLU A 1 83 ? 1.108 1.588 15.449 1.00 75.75 83 GLU A CA 1
ATOM 633 C C . GLU A 1 83 ? -0.130 0.848 14.912 1.00 75.75 83 GLU A C 1
ATOM 635 O O . GLU A 1 83 ? -0.693 -0.036 15.557 1.00 75.75 83 GLU A O 1
ATOM 640 N N . ILE A 1 84 ? -0.562 1.219 13.707 1.00 77.31 84 ILE A N 1
ATOM 641 C CA . ILE A 1 84 ? -1.696 0.633 12.995 1.00 77.31 84 ILE A CA 1
ATOM 642 C C . ILE A 1 84 ? -1.187 -0.117 11.771 1.00 77.31 84 ILE A C 1
ATOM 644 O O . ILE A 1 84 ? -0.613 0.464 10.845 1.00 77.31 84 ILE A O 1
ATOM 648 N N . GLY A 1 85 ? -1.502 -1.405 11.717 1.00 79.62 85 GLY A N 1
ATOM 649 C CA . GLY A 1 85 ? -1.237 -2.259 10.569 1.00 79.62 85 GLY A CA 1
ATOM 650 C C . GLY A 1 85 ? -0.510 -3.532 10.964 1.00 79.62 85 GLY A C 1
ATOM 651 O O . GLY A 1 85 ? -0.416 -3.890 12.134 1.00 79.62 85 GLY A O 1
ATOM 652 N N . LEU A 1 86 ? -0.039 -4.245 9.950 1.00 80.50 86 LEU A N 1
ATOM 653 C CA . LEU A 1 86 ? 0.780 -5.432 10.116 1.00 80.50 86 LEU A CA 1
ATOM 654 C C . LEU A 1 86 ? 2.251 -5.038 10.308 1.00 80.50 86 LEU A C 1
ATOM 656 O O . LEU A 1 86 ? 2.655 -3.955 9.872 1.00 80.50 86 LEU A O 1
ATOM 660 N N . PRO A 1 87 ? 3.071 -5.938 10.879 1.00 80.75 87 PRO A N 1
ATOM 661 C CA . PRO A 1 87 ? 4.504 -5.722 11.002 1.00 80.75 87 PRO A CA 1
ATOM 662 C C . PRO A 1 87 ? 5.132 -5.380 9.652 1.00 80.75 87 PRO A C 1
ATOM 664 O O . PRO A 1 87 ? 4.744 -5.936 8.618 1.00 80.75 87 PRO A O 1
ATOM 667 N N . THR A 1 88 ? 6.153 -4.522 9.667 1.00 79.06 88 THR A N 1
ATOM 668 C CA . THR A 1 88 ? 6.870 -4.060 8.467 1.00 79.06 88 THR A CA 1
ATOM 669 C C . THR A 1 88 ? 7.265 -5.201 7.530 1.00 79.06 88 THR A C 1
ATOM 671 O O . THR A 1 88 ? 7.142 -5.063 6.316 1.00 79.06 88 THR A O 1
ATOM 674 N N . GLU A 1 89 ? 7.680 -6.349 8.067 1.00 80.38 89 GLU A N 1
ATOM 675 C CA . GLU A 1 89 ? 8.048 -7.534 7.283 1.00 80.38 89 GLU A CA 1
ATOM 676 C C . GLU A 1 89 ? 6.868 -8.133 6.512 1.00 80.38 89 GLU A C 1
ATOM 678 O O . GLU A 1 89 ? 6.998 -8.490 5.343 1.00 80.38 89 GLU A O 1
ATOM 683 N N . THR A 1 90 ? 5.692 -8.198 7.141 1.00 82.69 90 THR A N 1
ATOM 684 C CA . THR A 1 90 ? 4.476 -8.724 6.507 1.00 82.69 90 THR A CA 1
ATOM 685 C C . THR A 1 90 ? 3.976 -7.770 5.425 1.00 82.69 90 THR A C 1
ATOM 687 O O . THR A 1 90 ? 3.592 -8.205 4.338 1.00 82.69 90 THR A O 1
ATOM 690 N N . VAL A 1 91 ? 4.030 -6.460 5.690 1.00 83.25 91 VAL A N 1
ATOM 691 C CA . VAL A 1 91 ? 3.700 -5.431 4.694 1.00 83.25 91 VAL A CA 1
ATOM 692 C C . VAL A 1 91 ? 4.685 -5.492 3.523 1.00 83.25 91 VAL A C 1
ATOM 694 O O . VAL A 1 91 ? 4.263 -5.483 2.369 1.00 83.25 91 VAL A O 1
ATOM 697 N N . GLY A 1 92 ? 5.984 -5.621 3.802 1.00 79.81 92 GLY A N 1
ATOM 698 C CA . GLY A 1 92 ? 7.035 -5.743 2.792 1.00 79.81 92 GLY A CA 1
ATOM 699 C C . GLY A 1 92 ? 6.847 -6.958 1.895 1.00 79.81 92 GLY A C 1
ATOM 700 O O . GLY A 1 92 ? 6.862 -6.821 0.672 1.00 79.81 92 GLY A O 1
ATOM 701 N N . ALA A 1 93 ? 6.571 -8.124 2.483 1.00 82.56 93 ALA A N 1
ATOM 702 C CA . ALA A 1 93 ? 6.282 -9.343 1.737 1.00 82.56 93 ALA A CA 1
ATOM 703 C C . ALA A 1 93 ? 5.068 -9.174 0.805 1.00 82.56 93 ALA A C 1
ATOM 705 O O . ALA A 1 93 ? 5.153 -9.518 -0.374 1.00 82.56 93 ALA A O 1
ATOM 706 N N . ALA A 1 94 ? 3.973 -8.578 1.293 1.00 84.88 94 ALA A N 1
ATOM 707 C CA . ALA A 1 94 ? 2.780 -8.316 0.483 1.00 84.88 94 ALA A CA 1
ATOM 708 C C . ALA A 1 94 ? 3.056 -7.326 -0.664 1.00 84.88 94 ALA A C 1
ATOM 710 O O . ALA A 1 94 ? 2.627 -7.538 -1.799 1.00 84.88 94 ALA A O 1
ATOM 711 N N . VAL A 1 95 ? 3.824 -6.264 -0.400 1.00 82.06 95 VAL A N 1
ATOM 712 C CA . VAL A 1 95 ? 4.225 -5.279 -1.417 1.00 82.06 95 VAL A CA 1
ATOM 713 C C . VAL A 1 95 ? 5.091 -5.928 -2.496 1.00 82.06 95 VAL A C 1
ATOM 715 O O . VAL A 1 95 ? 4.809 -5.765 -3.683 1.00 82.06 95 VAL A O 1
ATOM 718 N N . VAL A 1 96 ? 6.107 -6.703 -2.107 1.00 83.44 96 VAL A N 1
ATOM 719 C CA . VAL A 1 96 ? 6.983 -7.432 -3.037 1.00 83.44 96 VAL A CA 1
ATOM 720 C C . VAL A 1 96 ? 6.178 -8.434 -3.862 1.00 83.44 96 VAL A C 1
ATOM 722 O O . VAL A 1 96 ? 6.353 -8.509 -5.078 1.00 83.44 96 VAL A O 1
ATOM 725 N N . GLN A 1 97 ? 5.251 -9.163 -3.237 1.00 83.62 97 GLN A N 1
ATOM 726 C CA . GLN A 1 97 ? 4.374 -10.101 -3.931 1.00 83.62 97 GLN A CA 1
ATOM 727 C C . GLN A 1 97 ? 3.497 -9.391 -4.969 1.00 83.62 97 GLN A C 1
ATOM 729 O O . GLN A 1 97 ? 3.426 -9.842 -6.111 1.00 83.62 97 GLN A O 1
ATOM 734 N N . ALA A 1 98 ? 2.878 -8.262 -4.617 1.00 84.38 98 ALA A N 1
ATOM 735 C CA . ALA A 1 98 ? 2.042 -7.493 -5.536 1.00 84.38 98 ALA A CA 1
ATOM 736 C C . ALA A 1 98 ? 2.841 -6.896 -6.707 1.00 84.38 98 ALA A C 1
ATOM 738 O O . ALA A 1 98 ? 2.348 -6.849 -7.837 1.00 84.38 98 ALA A O 1
ATOM 739 N N . LEU A 1 99 ? 4.079 -6.455 -6.463 1.00 81.31 99 LEU A N 1
ATOM 740 C CA . LEU A 1 99 ? 4.976 -5.961 -7.509 1.00 81.31 99 LEU A CA 1
ATOM 741 C C . LEU A 1 99 ? 5.425 -7.090 -8.448 1.00 81.31 99 LEU A C 1
ATOM 743 O O . LEU A 1 99 ? 5.320 -6.945 -9.668 1.00 81.31 99 LEU A O 1
ATOM 747 N N . ASN A 1 100 ? 5.835 -8.236 -7.899 1.00 82.00 100 ASN A N 1
ATOM 748 C CA . ASN A 1 100 ? 6.200 -9.417 -8.683 1.00 82.00 100 ASN A CA 1
ATOM 749 C C . ASN A 1 100 ? 5.010 -9.942 -9.502 1.00 82.00 100 ASN A C 1
ATOM 751 O O . ASN A 1 100 ? 5.167 -10.240 -10.684 1.00 82.00 100 ASN A O 1
ATOM 755 N N . ALA A 1 101 ? 3.804 -9.976 -8.925 1.00 82.00 101 ALA A N 1
ATOM 756 C CA . ALA A 1 101 ? 2.577 -10.359 -9.628 1.00 82.00 101 ALA A CA 1
ATOM 757 C C . ALA A 1 101 ? 2.233 -9.402 -10.782 1.00 82.00 101 ALA A C 1
ATOM 759 O O . ALA A 1 101 ? 1.685 -9.817 -11.802 1.00 82.00 101 ALA A O 1
ATOM 760 N N . ALA A 1 102 ? 2.595 -8.122 -10.660 1.00 80.38 102 ALA A N 1
ATOM 761 C CA . ALA A 1 102 ? 2.486 -7.153 -11.746 1.00 80.38 102 ALA A CA 1
ATOM 762 C C . ALA A 1 102 ? 3.615 -7.267 -12.794 1.00 80.38 102 ALA A C 1
ATOM 764 O O . ALA A 1 102 ? 3.628 -6.508 -13.769 1.00 80.38 102 ALA A O 1
ATOM 765 N N . GLY A 1 103 ? 4.558 -8.198 -12.617 1.00 77.62 103 GLY A N 1
ATOM 766 C CA . GLY A 1 103 ? 5.679 -8.440 -13.523 1.00 77.62 103 GLY A CA 1
ATOM 767 C C . GLY A 1 103 ? 6.781 -7.388 -13.416 1.00 77.62 103 GLY A C 1
ATOM 768 O O . GLY A 1 103 ? 7.346 -7.002 -14.447 1.00 77.62 103 GLY A O 1
ATOM 769 N N . LEU A 1 104 ? 7.019 -6.874 -12.206 1.00 76.38 104 LEU A N 1
ATOM 770 C CA . LEU A 1 104 ? 8.119 -5.975 -11.872 1.00 76.38 104 LEU A CA 1
ATOM 771 C C . LEU A 1 104 ? 9.163 -6.721 -11.039 1.00 76.38 104 LEU A C 1
ATOM 773 O O . LEU A 1 104 ? 8.828 -7.292 -10.003 1.00 76.38 104 LEU A O 1
ATOM 777 N N . ALA A 1 105 ? 10.424 -6.694 -11.474 1.00 71.06 105 ALA A N 1
ATOM 778 C CA . ALA A 1 105 ? 11.511 -7.313 -10.728 1.00 71.06 105 ALA A CA 1
ATOM 779 C C . ALA A 1 105 ? 11.776 -6.492 -9.462 1.00 71.06 105 ALA A C 1
ATOM 781 O O . ALA A 1 105 ? 12.234 -5.354 -9.540 1.00 71.06 105 ALA A O 1
ATOM 782 N N . THR A 1 106 ? 11.461 -7.049 -8.294 1.00 68.44 106 THR A N 1
ATOM 783 C CA . THR A 1 106 ? 11.591 -6.332 -7.021 1.00 68.44 106 THR A CA 1
ATOM 784 C C . THR A 1 106 ? 12.702 -6.934 -6.183 1.00 68.44 106 THR A C 1
ATOM 786 O O . THR A 1 106 ? 12.703 -8.130 -5.901 1.00 68.44 106 THR A O 1
ATOM 789 N N . ARG A 1 107 ? 13.632 -6.088 -5.745 1.00 71.00 107 ARG A N 1
ATOM 790 C CA . ARG A 1 107 ? 14.628 -6.413 -4.732 1.00 71.00 107 ARG A CA 1
ATOM 791 C C . ARG A 1 107 ? 14.168 -5.846 -3.399 1.00 71.00 107 ARG A C 1
ATOM 793 O O . ARG A 1 107 ? 13.988 -4.639 -3.249 1.00 71.00 107 ARG A O 1
ATOM 800 N N . TRP A 1 108 ? 13.978 -6.728 -2.432 1.00 69.56 108 TRP A N 1
ATOM 801 C CA . TRP A 1 108 ? 13.739 -6.326 -1.057 1.00 69.56 108 TRP A CA 1
ATOM 802 C C . TRP A 1 108 ? 15.085 -5.979 -0.415 1.00 69.56 108 TRP A C 1
ATOM 804 O O . TRP A 1 108 ? 15.966 -6.834 -0.339 1.00 69.56 108 TRP A O 1
ATOM 814 N N . GLU A 1 109 ? 15.260 -4.727 0.007 1.00 62.22 109 GLU A N 1
ATOM 815 C CA . GLU A 1 109 ? 16.385 -4.335 0.855 1.00 62.22 109 GLU A CA 1
ATOM 816 C C . GLU A 1 109 ? 15.917 -4.301 2.314 1.00 62.22 109 GLU A C 1
ATOM 818 O O . GLU A 1 109 ? 14.833 -3.811 2.631 1.00 62.22 109 GLU A O 1
ATOM 823 N N . THR A 1 110 ? 16.687 -4.912 3.209 1.00 43.25 110 THR A N 1
ATOM 824 C CA . THR A 1 110 ? 16.330 -5.033 4.626 1.00 43.25 110 THR A CA 1
ATOM 825 C C . THR A 1 110 ? 16.139 -3.645 5.250 1.00 43.25 110 THR A C 1
ATOM 827 O O . THR A 1 110 ? 17.017 -2.800 5.109 1.00 43.25 110 THR A O 1
ATOM 830 N N . TRP A 1 111 ? 15.004 -3.465 5.946 1.00 53.47 111 TRP A N 1
ATOM 831 C CA . TRP A 1 111 ? 14.441 -2.232 6.542 1.00 53.47 111 TRP A CA 1
ATOM 832 C C . TRP A 1 111 ? 13.621 -1.328 5.605 1.00 53.47 111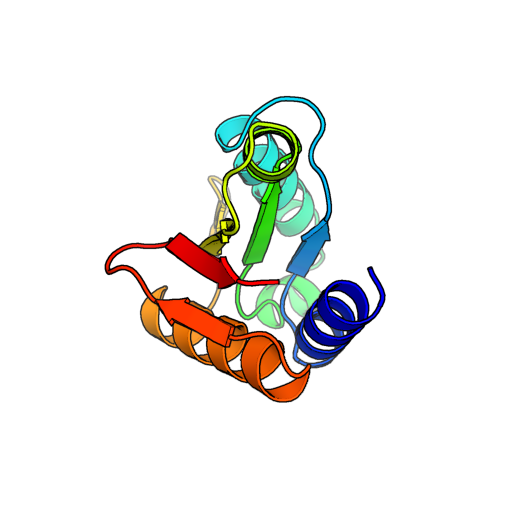 TRP A C 1
ATOM 834 O O . TRP A 1 111 ? 14.160 -0.500 4.878 1.00 53.47 111 TRP A O 1
ATOM 844 N N . SER A 1 112 ? 12.288 -1.462 5.699 1.00 57.47 112 SER A N 1
ATOM 845 C CA . SER A 1 112 ? 11.222 -0.548 5.220 1.00 57.47 112 SER A CA 1
ATOM 846 C C . SER A 1 112 ? 11.342 0.010 3.792 1.00 57.47 112 SER A C 1
ATOM 848 O O . SER A 1 112 ? 10.674 0.990 3.451 1.00 57.47 112 SER A O 1
ATOM 850 N N . ARG A 1 113 ? 12.191 -0.585 2.947 1.00 57.53 113 ARG A N 1
ATOM 851 C CA . ARG A 1 113 ? 12.475 -0.140 1.579 1.00 57.53 113 ARG A CA 1
ATOM 852 C C . ARG A 1 113 ? 12.460 -1.324 0.620 1.00 57.53 113 ARG A C 1
ATOM 854 O O . ARG A 1 113 ? 12.903 -2.426 0.939 1.00 57.53 113 ARG A O 1
ATOM 861 N N . ALA A 1 114 ? 11.895 -1.118 -0.561 1.00 56.84 114 ALA A N 1
ATOM 862 C CA . ALA A 1 114 ? 11.946 -2.076 -1.661 1.00 56.84 114 ALA A CA 1
ATOM 863 C C . ALA A 1 114 ? 12.325 -1.341 -2.940 1.00 56.84 114 ALA A C 1
ATOM 865 O O . ALA A 1 114 ? 11.767 -0.286 -3.233 1.00 56.84 114 ALA A O 1
ATOM 866 N N . SER A 1 115 ? 13.250 -1.917 -3.698 1.00 61.53 115 SER A N 1
ATOM 867 C CA . SER A 1 115 ? 13.725 -1.379 -4.968 1.00 61.53 115 SER A CA 1
ATOM 868 C C . SER A 1 115 ? 13.093 -2.163 -6.109 1.00 61.53 115 SER A C 1
ATOM 870 O O . SER A 1 115 ? 13.255 -3.376 -6.210 1.00 61.53 115 SER A O 1
ATOM 872 N N . CYS A 1 116 ? 12.358 -1.485 -6.977 1.00 55.81 116 CYS A N 1
ATOM 873 C CA . CYS A 1 116 ? 11.667 -2.082 -8.110 1.00 55.81 116 CYS A CA 1
ATOM 874 C C . CYS A 1 116 ? 12.370 -1.707 -9.418 1.00 55.81 116 CYS A C 1
ATOM 876 O O . CYS A 1 116 ? 12.519 -0.523 -9.709 1.00 55.81 116 CYS A O 1
ATOM 878 N N . PHE A 1 117 ? 12.745 -2.700 -10.220 1.00 53.75 117 PHE A N 1
ATOM 879 C CA . PHE A 1 117 ? 13.406 -2.527 -11.511 1.00 53.75 117 PHE A CA 1
ATOM 880 C C . PHE A 1 117 ? 12.394 -2.556 -12.667 1.00 53.75 117 PHE A C 1
ATOM 882 O O . PHE A 1 117 ? 11.424 -3.324 -12.630 1.00 53.75 117 PHE A O 1
ATOM 889 N N . PHE A 1 118 ? 12.600 -1.682 -13.660 1.00 53.03 118 PHE A N 1
ATOM 890 C CA . PHE A 1 118 ? 11.716 -1.488 -14.821 1.00 53.03 118 PHE A CA 1
ATOM 891 C C . PHE A 1 118 ? 12.209 -2.166 -16.095 1.00 53.03 118 PHE A C 1
ATOM 893 O O . PHE A 1 118 ? 13.436 -2.157 -16.328 1.00 53.03 118 PHE A O 1
#

Secondary structure (DSSP, 8-state):
-HHHHHHHHHHHHHTEEEEEEESS-HHHHHHHHHHHHHTS-HHHHTT--EEEEEEHHHHHHTTTT--EEEEEEE-EEETTTEEESS-HHHHHHHHHHHHHHTT-EEEEETTTEEEEE-

Foldseek 3Di:
DVLVVQLLVVCVVQQEAEDEEDE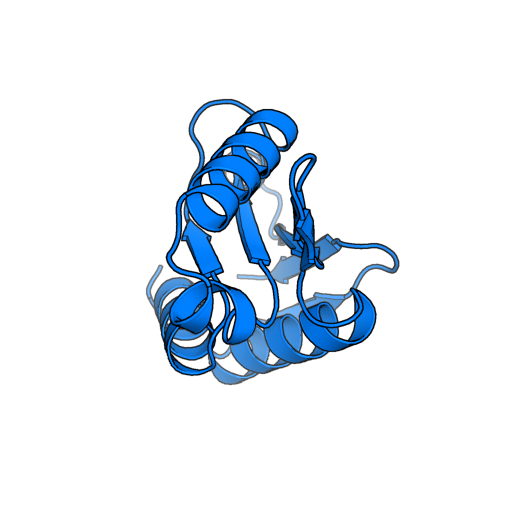DDPVVVLVVVLVVLVPDDPVSQQSHAWYKYFYVVQVVVVVVVDQKRKIFIAFRAHPVPGTGHHGLVVRLVSSCVSSVVSVWDWDDDPDRIIITGD

pLDDT: mean 71.5, std 11.11, range [43.25, 84.88]

Radius of gyration: 13.66 Å; chains: 1; bounding box: 34×28×35 Å

Sequence (118 aa):
KNKLNAAFKSLRKEGFIARQSFSCCGSCAGYELATAVSEMPEAKRARVKGVVFYTKQDAADLRWGHTSLFLAYGPLDTQAHGEIGLPTETVGAAVVQALNAAGLATRWETWSRASCFF